Protein AF-A0AAP8LAH5-F1 (afdb_monomer_lite)

Organism: Escherichia coli (NCBI:txid562)

Foldseek 3Di:
DAAPQLVVLLVLLLVQCVVPHDPVLNVLLSVLQVVLRVQCVVVVDNHPVSDDLVSQCVVQDDPNHGPDAPVSLVSPVVSLVSCVVPDVCVRVNVSHDDGDHDDDPDDDQDPVSLVVVLVQLPDPPDPDDPVRSVVSVVD

Secondary structure (DSSP, 8-state):
---HHHHHHHHHHHHHHTTTS-HHHHHHHHHHHHHHHHHHHHTT--SSTT--HHHHHHHHEETTEE-S-HHHHHHHHHHHHTTTTTS-HHHHHHT-----------PPPPHHHHHHHHHHHH-TT----HHHHHHHH--

Structure (mmCIF, N/CA/C/O backbone):
data_AF-A0AAP8LAH5-F1
#
_entry.id   AF-A0AAP8LAH5-F1
#
loop_
_atom_site.group_PDB
_atom_site.id
_atom_site.type_symbol
_atom_site.label_atom_id
_atom_site.label_alt_id
_atom_site.label_comp_id
_atom_site.label_asym_id
_atom_site.label_entity_id
_atom_site.label_seq_id
_atom_site.pdbx_PDB_ins_code
_atom_site.Cartn_x
_atom_site.Cartn_y
_atom_site.Cartn_z
_atom_site.occupancy
_atom_site.B_iso_or_equiv
_atom_site.auth_seq_id
_atom_site.auth_comp_id
_atom_site.auth_asym_id
_atom_site.auth_atom_id
_atom_site.pdbx_PDB_model_num
ATOM 1 N N . MET A 1 1 ? -0.433 16.164 5.112 1.00 86.00 1 MET A N 1
ATOM 2 C CA . MET A 1 1 ? 0.370 15.512 6.169 1.00 86.00 1 MET A CA 1
ATOM 3 C C . MET A 1 1 ? -0.497 14.455 6.832 1.00 86.00 1 MET A C 1
ATOM 5 O O . MET A 1 1 ? -1.698 14.698 6.937 1.00 86.00 1 MET A O 1
ATOM 9 N N . LEU A 1 2 ? 0.062 13.301 7.213 1.00 95.50 2 LEU A N 1
ATOM 10 C CA . LEU A 1 2 ? -0.711 12.301 7.950 1.00 95.50 2 LEU A CA 1
ATOM 11 C C . LEU A 1 2 ? -0.983 12.776 9.382 1.00 95.50 2 LEU A C 1
ATOM 13 O O . LEU A 1 2 ? -0.180 13.514 9.955 1.00 95.50 2 LEU A O 1
ATOM 17 N N . ASN A 1 3 ? -2.113 12.364 9.951 1.00 96.50 3 ASN A N 1
ATOM 18 C CA . ASN A 1 3 ? -2.383 12.544 11.372 1.00 96.50 3 ASN A CA 1
ATOM 19 C C . ASN A 1 3 ? -1.444 11.638 12.210 1.00 96.50 3 ASN A C 1
ATOM 21 O O . ASN A 1 3 ? -0.873 10.680 11.675 1.00 96.50 3 ASN A O 1
ATOM 25 N N . PRO A 1 4 ? -1.283 11.897 13.520 1.00 96.94 4 PRO A N 1
ATOM 26 C CA . PRO A 1 4 ? -0.366 11.124 14.361 1.00 96.94 4 PRO A CA 1
ATOM 27 C C . PRO A 1 4 ? -0.673 9.619 14.430 1.00 96.94 4 PRO A C 1
ATOM 29 O O . PRO A 1 4 ? 0.251 8.808 14.484 1.00 96.94 4 PRO A O 1
ATOM 32 N N . SER A 1 5 ? -1.953 9.236 14.395 1.00 95.12 5 SER A N 1
ATOM 33 C CA . SER A 1 5 ? -2.382 7.832 14.441 1.00 95.12 5 SER A CA 1
ATOM 34 C C . SER A 1 5 ? -1.904 7.068 13.204 1.00 95.12 5 SER A C 1
ATOM 36 O O . SER A 1 5 ? -1.232 6.041 13.306 1.00 95.12 5 SER A O 1
ATOM 38 N N . PHE A 1 6 ? -2.143 7.622 12.017 1.00 96.81 6 PHE A N 1
ATOM 39 C CA . PHE A 1 6 ? -1.683 7.051 10.756 1.00 96.81 6 PHE A CA 1
ATOM 40 C C . PHE A 1 6 ? -0.172 7.140 10.580 1.00 96.81 6 PHE A C 1
ATOM 42 O O . PHE A 1 6 ? 0.425 6.215 10.036 1.00 96.81 6 PHE A O 1
ATOM 49 N N . GLN A 1 7 ? 0.476 8.186 11.089 1.00 97.31 7 GLN A N 1
ATOM 50 C CA . GLN A 1 7 ? 1.934 8.258 11.081 1.00 97.31 7 GLN A CA 1
ATOM 51 C C . GLN A 1 7 ? 2.551 7.099 11.881 1.00 97.31 7 GLN A C 1
ATOM 53 O O . GLN A 1 7 ? 3.439 6.411 11.378 1.00 97.31 7 GLN A O 1
ATOM 58 N N . LYS A 1 8 ? 2.004 6.802 13.069 1.00 96.38 8 LYS A N 1
ATOM 59 C CA . LYS A 1 8 ? 2.429 5.663 13.895 1.00 96.38 8 LYS A CA 1
ATOM 60 C C . LYS A 1 8 ? 2.284 4.329 13.156 1.00 96.38 8 LYS A C 1
ATOM 62 O O . LYS A 1 8 ? 3.177 3.490 13.235 1.00 96.38 8 LYS A O 1
ATOM 67 N N . VAL A 1 9 ? 1.197 4.150 12.403 1.00 96.12 9 VAL A N 1
ATOM 68 C CA . VAL A 1 9 ? 0.977 2.963 11.559 1.00 96.12 9 VAL A CA 1
ATOM 69 C C . VAL A 1 9 ? 2.103 2.786 10.532 1.00 96.12 9 VAL A C 1
ATOM 71 O O . VAL A 1 9 ? 2.654 1.690 10.403 1.00 96.12 9 VAL A O 1
ATOM 74 N N . ILE A 1 10 ? 2.492 3.861 9.838 1.00 97.62 10 ILE A N 1
ATOM 75 C CA . ILE A 1 10 ? 3.587 3.831 8.856 1.00 97.62 10 ILE A CA 1
ATOM 76 C C . ILE A 1 10 ? 4.921 3.471 9.511 1.00 97.62 10 ILE A C 1
ATOM 78 O O . ILE A 1 10 ? 5.685 2.676 8.958 1.00 97.62 10 ILE A O 1
ATOM 82 N N . ASP A 1 11 ? 5.205 4.045 10.676 1.00 97.56 11 ASP A N 1
ATOM 83 C CA . ASP A 1 11 ? 6.476 3.838 11.365 1.00 97.56 11 ASP A CA 1
ATOM 84 C C . ASP A 1 11 ? 6.611 2.399 11.887 1.00 97.56 11 ASP A C 1
ATOM 86 O O . ASP A 1 11 ? 7.667 1.781 11.721 1.00 97.56 11 ASP A O 1
ATOM 90 N N . ILE A 1 12 ? 5.528 1.819 12.424 1.00 96.75 12 ILE A N 1
ATOM 91 C CA . ILE A 1 12 ? 5.483 0.404 12.828 1.00 96.75 12 ILE A CA 1
ATOM 92 C C . ILE A 1 12 ? 5.725 -0.503 11.621 1.00 96.75 12 ILE A C 1
ATOM 94 O O . ILE A 1 12 ? 6.591 -1.380 11.678 1.00 96.75 12 ILE A O 1
ATOM 98 N N . TYR A 1 13 ? 4.997 -0.275 10.523 1.00 97.31 13 TYR A N 1
ATOM 99 C CA . TYR A 1 13 ? 5.153 -1.062 9.302 1.00 97.31 13 TYR A CA 1
ATOM 100 C C . TYR A 1 13 ? 6.602 -1.020 8.792 1.00 97.31 13 TYR A C 1
ATOM 102 O O . TYR A 1 13 ? 7.203 -2.067 8.554 1.00 97.31 13 TYR A O 1
ATOM 110 N N . ARG A 1 14 ? 7.197 0.176 8.669 1.00 97.69 14 ARG A N 1
ATOM 111 C CA . ARG A 1 14 ? 8.580 0.340 8.190 1.00 97.69 14 ARG A CA 1
ATOM 112 C C . ARG A 1 14 ? 9.585 -0.401 9.062 1.00 97.69 14 ARG A C 1
ATOM 114 O O . ARG A 1 14 ? 10.502 -1.010 8.517 1.00 97.69 14 ARG A O 1
ATOM 121 N N . LYS A 1 15 ? 9.419 -0.340 10.388 1.00 97.12 15 LYS A N 1
ATOM 122 C CA . LYS A 1 15 ? 10.300 -1.025 11.337 1.00 97.12 15 LYS A CA 1
ATOM 123 C C . LYS A 1 15 ? 10.249 -2.540 11.139 1.00 97.12 15 LYS A C 1
ATOM 125 O O . LYS A 1 15 ? 11.298 -3.147 10.976 1.00 97.12 15 LYS A O 1
ATOM 130 N N . ARG A 1 16 ? 9.047 -3.120 11.094 1.00 96.50 16 ARG A N 1
ATOM 131 C CA . ARG A 1 16 ? 8.855 -4.571 10.928 1.00 96.50 16 ARG A CA 1
ATOM 132 C C . ARG A 1 16 ? 9.320 -5.057 9.565 1.00 96.50 16 ARG A C 1
ATOM 134 O O . ARG A 1 16 ? 10.104 -5.987 9.471 1.00 96.50 16 ARG A O 1
ATOM 141 N N . ALA A 1 17 ? 8.909 -4.376 8.499 1.00 97.06 17 ALA A N 1
ATOM 142 C CA . ALA A 1 17 ? 9.261 -4.764 7.139 1.00 97.06 17 ALA A CA 1
ATOM 143 C C . ALA A 1 17 ? 10.772 -4.703 6.862 1.00 97.06 17 ALA A C 1
ATOM 145 O O . ALA A 1 17 ? 11.252 -5.405 5.974 1.00 97.06 17 ALA A O 1
ATOM 146 N N . ALA A 1 18 ? 11.533 -3.882 7.594 1.00 97.12 18 ALA A N 1
ATOM 147 C CA . ALA A 1 18 ? 12.987 -3.811 7.462 1.00 97.12 18 ALA A CA 1
ATOM 148 C C . ALA A 1 18 ? 13.708 -5.104 7.882 1.00 97.12 18 ALA A C 1
ATOM 150 O O . ALA A 1 18 ? 14.847 -5.304 7.465 1.00 97.12 18 ALA A O 1
ATOM 151 N N . GLU A 1 19 ? 13.058 -5.973 8.660 1.00 96.19 19 GLU A N 1
ATOM 152 C CA . GLU A 1 19 ? 13.631 -7.240 9.127 1.00 96.19 19 GLU A CA 1
ATOM 153 C C . GLU A 1 19 ? 13.694 -8.293 8.006 1.00 96.19 19 GLU A C 1
ATOM 155 O O . GLU A 1 19 ? 14.603 -9.120 7.988 1.00 96.19 19 GLU A O 1
ATOM 160 N N . HIS A 1 20 ? 12.772 -8.242 7.033 1.00 96.12 20 HIS A N 1
ATOM 161 C CA . HIS A 1 20 ? 12.607 -9.303 6.027 1.00 96.12 20 HIS A CA 1
ATOM 162 C C . HIS A 1 20 ? 12.363 -8.837 4.585 1.00 96.12 20 HIS A C 1
ATOM 164 O O . HIS A 1 20 ? 12.447 -9.655 3.666 1.00 96.12 20 HIS A O 1
ATOM 170 N N . LYS A 1 21 ? 12.066 -7.555 4.325 1.00 97.25 21 LYS A N 1
ATOM 171 C CA . LYS A 1 21 ? 11.767 -7.048 2.970 1.00 97.25 21 LYS A CA 1
ATOM 172 C C . LYS A 1 21 ? 12.912 -6.227 2.374 1.00 97.25 21 LYS A C 1
ATOM 174 O O . LYS A 1 21 ? 13.663 -5.525 3.046 1.00 97.25 21 LYS A O 1
ATOM 179 N N . LYS A 1 22 ? 13.009 -6.245 1.038 1.00 97.56 22 LYS A N 1
ATOM 180 C CA . LYS A 1 22 ? 13.940 -5.384 0.288 1.00 97.56 22 LYS A CA 1
ATOM 181 C C . LYS A 1 22 ? 13.550 -3.911 0.439 1.00 97.56 22 LYS A C 1
ATOM 183 O O . LYS A 1 22 ? 12.371 -3.567 0.378 1.00 97.56 22 LYS A O 1
ATOM 188 N N . LYS A 1 23 ? 14.546 -3.018 0.496 1.00 97.50 23 LYS A N 1
ATOM 189 C CA . LYS A 1 23 ? 14.339 -1.556 0.595 1.00 97.50 23 LYS A CA 1
ATOM 190 C C . LYS A 1 23 ? 13.398 -0.998 -0.483 1.00 97.50 23 LYS A C 1
ATOM 192 O O . LYS A 1 23 ? 12.576 -0.134 -0.191 1.00 97.50 23 LYS A O 1
ATOM 197 N N . SER A 1 24 ? 13.492 -1.496 -1.719 1.00 96.94 24 SER A N 1
ATOM 198 C CA . SER A 1 24 ? 12.606 -1.092 -2.820 1.00 96.94 24 SER A CA 1
ATOM 199 C C . SER A 1 24 ? 11.146 -1.476 -2.565 1.00 96.94 24 SER A C 1
ATOM 201 O O . SER A 1 24 ? 10.261 -0.645 -2.759 1.00 96.94 24 SER A O 1
ATOM 203 N N . THR A 1 25 ? 10.896 -2.690 -2.070 1.00 97.25 25 THR A N 1
ATOM 204 C CA . THR A 1 25 ? 9.562 -3.158 -1.670 1.00 97.25 25 THR A CA 1
ATOM 205 C C . THR A 1 25 ? 9.001 -2.303 -0.543 1.00 97.25 25 THR A C 1
ATOM 207 O O . THR A 1 25 ? 7.893 -1.787 -0.670 1.00 97.25 25 THR A O 1
ATOM 210 N N . ILE A 1 26 ? 9.798 -2.055 0.504 1.00 98.06 26 ILE A N 1
ATOM 211 C CA . ILE A 1 26 ? 9.394 -1.211 1.638 1.00 98.06 26 ILE A CA 1
ATOM 212 C C . ILE A 1 26 ? 8.977 0.175 1.150 1.00 98.06 26 ILE A C 1
ATOM 214 O O . ILE A 1 26 ? 7.934 0.676 1.565 1.00 98.06 26 ILE A O 1
ATOM 218 N N . LYS A 1 27 ? 9.752 0.781 0.241 1.00 97.94 27 LYS A N 1
ATOM 219 C CA . LYS A 1 27 ? 9.452 2.094 -0.346 1.00 97.94 27 LYS A CA 1
ATOM 220 C C . LYS A 1 27 ? 8.130 2.092 -1.119 1.00 97.94 27 LYS A C 1
ATOM 222 O O . LYS A 1 27 ? 7.317 2.990 -0.914 1.00 97.94 27 LYS A O 1
ATOM 227 N N . MET A 1 28 ? 7.908 1.105 -1.990 1.00 97.69 28 MET A N 1
ATOM 228 C CA . MET A 1 28 ? 6.673 1.010 -2.782 1.00 97.69 28 MET A CA 1
ATOM 229 C C . MET A 1 28 ? 5.442 0.827 -1.891 1.00 97.69 28 MET A C 1
ATOM 231 O O . MET A 1 28 ? 4.473 1.572 -2.026 1.00 97.69 28 MET A O 1
ATOM 235 N N . GLU A 1 29 ? 5.509 -0.106 -0.944 1.00 98.25 29 GLU A N 1
ATOM 236 C CA . GLU A 1 29 ? 4.431 -0.374 0.007 1.00 98.25 29 GLU A CA 1
ATOM 237 C C . GLU A 1 29 ? 4.163 0.834 0.908 1.00 98.25 29 GLU A C 1
ATOM 239 O O . GLU A 1 29 ? 3.022 1.272 0.994 1.00 98.25 29 GLU A O 1
ATOM 244 N N . THR A 1 30 ? 5.208 1.455 1.471 1.00 98.06 30 THR A N 1
ATOM 245 C CA . THR A 1 30 ? 5.112 2.690 2.273 1.00 98.06 30 THR A CA 1
ATOM 246 C C . THR A 1 30 ? 4.382 3.795 1.519 1.00 98.06 30 THR A C 1
ATOM 248 O O . THR A 1 30 ? 3.501 4.443 2.082 1.00 98.06 30 THR A O 1
ATOM 251 N N . ASN A 1 31 ? 4.746 4.031 0.256 1.00 97.75 31 ASN A N 1
ATOM 252 C CA . ASN A 1 31 ? 4.114 5.063 -0.561 1.00 97.75 31 ASN A CA 1
ATOM 253 C C . ASN A 1 31 ? 2.639 4.734 -0.812 1.00 97.75 31 ASN A C 1
ATOM 255 O O . ASN A 1 31 ? 1.792 5.625 -0.756 1.00 97.75 31 ASN A O 1
ATOM 259 N N . ALA A 1 32 ? 2.327 3.460 -1.067 1.00 97.94 32 ALA A N 1
ATOM 260 C CA . ALA A 1 32 ? 0.963 3.008 -1.296 1.00 97.94 32 ALA A CA 1
ATOM 261 C C . ALA A 1 32 ? 0.089 3.163 -0.042 1.00 97.94 32 ALA A C 1
ATOM 263 O O . ALA A 1 32 ? -0.972 3.783 -0.118 1.00 97.94 32 ALA A O 1
ATOM 264 N N . VAL A 1 33 ? 0.548 2.677 1.117 1.00 97.62 33 VAL A N 1
ATOM 265 C CA . VAL A 1 33 ? -0.219 2.768 2.367 1.00 97.62 33 VAL A CA 1
ATOM 266 C C . VAL A 1 33 ? -0.307 4.210 2.882 1.00 97.62 33 VAL A C 1
ATOM 268 O O . VAL A 1 33 ? -1.371 4.625 3.321 1.00 97.62 33 VAL A O 1
ATOM 271 N N . THR A 1 34 ? 0.743 5.026 2.733 1.00 98.00 34 THR A N 1
ATOM 272 C CA . THR A 1 34 ? 0.693 6.464 3.069 1.00 98.00 34 THR A CA 1
ATOM 273 C C . THR A 1 34 ? -0.389 7.175 2.262 1.00 98.00 34 THR A C 1
ATOM 275 O O . THR A 1 34 ? -1.170 7.939 2.821 1.00 98.00 34 THR A O 1
ATOM 278 N N . MET A 1 35 ? -0.461 6.914 0.953 1.00 97.81 35 MET A N 1
ATOM 279 C CA . MET A 1 35 ? -1.486 7.504 0.092 1.00 97.81 35 MET A CA 1
ATOM 280 C C . MET A 1 35 ? -2.888 7.018 0.472 1.00 97.81 35 MET A C 1
ATOM 282 O O . MET A 1 35 ? -3.812 7.821 0.524 1.00 97.81 35 MET A O 1
ATOM 286 N N . PHE A 1 36 ? -3.044 5.726 0.767 1.00 97.94 36 PHE A N 1
ATOM 287 C CA . PHE A 1 36 ? -4.308 5.167 1.244 1.00 97.94 36 PHE A CA 1
ATOM 288 C C . PHE A 1 36 ? -4.794 5.870 2.518 1.00 97.94 36 PHE A C 1
ATOM 290 O O . PHE A 1 36 ? -5.894 6.414 2.530 1.00 97.94 36 PHE A O 1
ATOM 297 N N . LEU A 1 37 ? -3.950 5.952 3.550 1.00 97.62 37 LEU A N 1
ATOM 298 C CA . LEU A 1 37 ? -4.287 6.607 4.819 1.00 97.62 37 LEU A CA 1
ATOM 299 C C . LEU A 1 37 ? -4.538 8.112 4.654 1.00 97.62 37 LEU A C 1
ATOM 301 O O . LEU A 1 37 ? -5.418 8.674 5.303 1.00 97.62 37 LEU A O 1
ATOM 305 N N . PHE A 1 38 ? -3.809 8.768 3.750 1.00 97.81 38 PHE A N 1
ATOM 306 C CA . PHE A 1 38 ? -4.041 10.174 3.438 1.00 97.81 38 PHE A CA 1
ATOM 307 C C . PHE A 1 38 ? -5.420 10.408 2.809 1.00 97.81 38 PHE A C 1
ATOM 309 O O . PHE A 1 38 ? -6.089 11.375 3.164 1.00 97.81 38 PHE A O 1
ATOM 316 N N . GLU A 1 39 ? -5.875 9.528 1.914 1.00 96.94 39 GLU A N 1
ATOM 317 C CA . GLU A 1 39 ? -7.238 9.608 1.377 1.00 96.94 39 GLU A CA 1
ATOM 318 C C . GLU A 1 39 ? -8.289 9.295 2.452 1.00 96.94 39 GLU A C 1
ATOM 320 O O . GLU A 1 39 ? -9.297 9.992 2.507 1.00 96.94 39 GLU A O 1
ATOM 325 N N . MET A 1 40 ? -8.039 8.348 3.370 1.00 97.19 40 MET A N 1
ATOM 326 C CA . MET A 1 40 ? -8.943 8.101 4.509 1.00 97.19 40 MET A CA 1
ATOM 327 C C . MET A 1 40 ? -9.168 9.375 5.340 1.00 97.19 40 MET A C 1
ATOM 329 O O . MET A 1 40 ? -10.299 9.689 5.705 1.00 97.19 40 MET A O 1
ATOM 333 N N . GLN A 1 41 ? -8.122 10.177 5.565 1.00 96.81 41 GLN A N 1
ATOM 334 C CA . GLN A 1 41 ? -8.262 11.454 6.277 1.00 96.81 41 GLN A CA 1
ATOM 335 C C . GLN A 1 41 ? -9.162 12.466 5.570 1.00 96.81 41 GLN A C 1
ATOM 337 O O . GLN A 1 41 ? -9.767 13.301 6.241 1.00 96.81 41 GLN A O 1
ATOM 342 N N . LYS A 1 42 ? -9.266 12.419 4.238 1.00 95.88 42 LYS A N 1
ATOM 343 C CA . LYS A 1 42 ? -10.194 13.288 3.502 1.00 95.88 42 LYS A CA 1
ATOM 344 C C . LYS A 1 42 ? -11.653 12.909 3.745 1.00 95.88 42 LYS A C 1
ATOM 346 O O . LYS A 1 42 ? -12.516 13.764 3.611 1.00 95.88 42 LYS A O 1
ATOM 351 N N . PHE A 1 43 ? -11.908 11.669 4.160 1.00 95.31 43 PHE A N 1
ATOM 352 C CA . PHE A 1 43 ? -13.205 11.202 4.652 1.00 95.31 43 PHE A CA 1
ATOM 353 C C . PHE A 1 43 ? -13.383 11.428 6.162 1.00 95.31 43 PHE A C 1
ATOM 355 O O . PHE A 1 43 ? -14.235 10.804 6.782 1.00 95.31 43 PHE A O 1
ATOM 362 N N . HIS A 1 44 ? -12.566 12.295 6.772 1.00 95.44 44 HIS A N 1
ATOM 363 C CA . HIS A 1 44 ? -12.566 12.572 8.212 1.00 95.44 44 HIS A CA 1
ATOM 364 C C . HIS A 1 44 ? -12.280 11.350 9.100 1.00 95.44 44 HIS A C 1
ATOM 366 O O . HIS A 1 44 ? -12.563 11.373 10.294 1.00 95.44 44 HIS A O 1
ATOM 372 N N . VAL A 1 45 ? -11.658 10.308 8.542 1.00 96.44 45 VAL A N 1
ATOM 373 C CA . VAL A 1 45 ? -11.197 9.139 9.295 1.00 96.44 45 VAL A CA 1
ATOM 374 C C . VAL A 1 45 ? -9.874 9.470 9.979 1.00 96.44 45 VAL A C 1
ATOM 376 O O . VAL A 1 45 ? -8.914 9.912 9.338 1.00 96.44 45 VAL A O 1
ATOM 379 N N . SER A 1 46 ? -9.805 9.225 11.284 1.00 93.94 46 SER A N 1
ATOM 380 C CA . SER A 1 46 ? -8.633 9.524 12.107 1.00 93.94 46 SER A CA 1
ATOM 381 C C . SER A 1 46 ? -7.871 8.283 12.587 1.00 93.94 46 SER A C 1
ATOM 383 O O . SER A 1 46 ? -6.703 8.396 12.966 1.00 93.94 46 SER A O 1
ATOM 385 N N . SER A 1 47 ? -8.485 7.100 12.514 1.00 93.81 47 SER A N 1
ATOM 386 C CA . SER A 1 47 ? -7.921 5.821 12.965 1.00 93.81 47 SER A CA 1
ATOM 387 C C . SER A 1 47 ? -8.255 4.663 12.011 1.00 93.81 47 SER A C 1
ATOM 389 O O . SER A 1 47 ? -9.102 4.793 11.130 1.00 93.81 47 SER A O 1
ATOM 391 N N . LEU A 1 48 ? -7.560 3.524 12.140 1.00 93.25 48 LEU A N 1
ATOM 392 C CA . LEU A 1 48 ? -7.820 2.349 11.290 1.00 93.25 48 LEU A CA 1
ATOM 393 C C . LEU A 1 48 ? -9.209 1.740 11.554 1.00 93.25 48 LEU A C 1
ATOM 395 O O . LEU A 1 48 ? -9.838 1.246 10.621 1.00 93.25 48 LEU A O 1
ATOM 399 N N . ASP A 1 49 ? -9.707 1.823 12.789 1.00 92.00 49 ASP A N 1
ATOM 400 C CA . ASP A 1 49 ? -10.988 1.235 13.205 1.00 92.00 49 ASP A 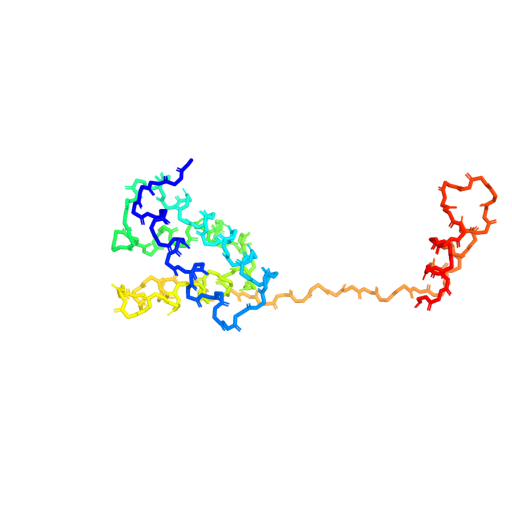CA 1
ATOM 401 C C . ASP A 1 49 ? -12.206 1.971 12.623 1.00 92.00 49 ASP A C 1
ATOM 403 O O . ASP A 1 49 ? -13.249 1.361 12.352 1.00 92.00 49 ASP A O 1
ATOM 407 N N . GLU A 1 50 ? -12.049 3.274 12.375 1.00 94.88 50 GLU A N 1
ATOM 408 C CA . GLU A 1 50 ? -13.039 4.156 11.745 1.00 94.88 50 GLU A CA 1
ATOM 409 C C . GLU A 1 50 ? -13.171 3.939 10.229 1.00 94.88 50 GLU A C 1
ATOM 411 O O . GLU A 1 50 ? -14.099 4.463 9.606 1.00 94.88 50 GLU A O 1
ATOM 416 N N . ILE A 1 51 ? -12.265 3.175 9.607 1.00 95.88 51 ILE A N 1
ATOM 417 C CA . ILE A 1 51 ? -12.357 2.864 8.181 1.00 95.88 51 ILE A CA 1
ATOM 418 C C . ILE A 1 51 ? -13.595 1.992 7.932 1.00 95.88 51 ILE A C 1
ATOM 420 O O . ILE A 1 51 ? -13.793 0.942 8.550 1.00 95.88 51 ILE A O 1
ATOM 424 N N . LYS A 1 52 ? -14.418 2.438 6.982 1.00 96.06 52 LYS A N 1
ATOM 425 C CA . LYS A 1 52 ? -15.613 1.758 6.489 1.00 96.06 52 LYS A CA 1
ATOM 426 C C . LYS A 1 52 ? -15.400 1.304 5.052 1.00 96.06 52 LYS A C 1
ATOM 428 O O . LYS A 1 52 ? -14.526 1.815 4.350 1.00 96.06 52 LYS A O 1
ATOM 433 N N . GLU A 1 53 ? -16.248 0.384 4.615 1.00 96.19 53 GLU A N 1
ATOM 434 C CA . GLU A 1 53 ? -16.218 -0.173 3.265 1.00 96.19 53 GLU A CA 1
ATOM 435 C C . GLU A 1 53 ? -16.294 0.908 2.179 1.00 96.19 53 GLU A C 1
ATOM 437 O O . GLU A 1 53 ? -15.457 0.940 1.281 1.00 96.19 53 GLU A O 1
ATOM 442 N N . GLU A 1 54 ? -17.207 1.870 2.317 1.00 95.81 54 GLU A N 1
ATOM 443 C CA . GLU A 1 54 ? -17.387 2.987 1.377 1.00 95.81 54 GLU A CA 1
ATOM 444 C C . GLU A 1 54 ? -16.109 3.826 1.160 1.00 95.81 54 GLU A C 1
ATOM 446 O O . GLU A 1 54 ? -15.797 4.233 0.034 1.00 95.81 54 GLU A O 1
ATOM 451 N N . HIS A 1 55 ? -15.306 4.026 2.211 1.00 96.69 55 HIS A N 1
ATOM 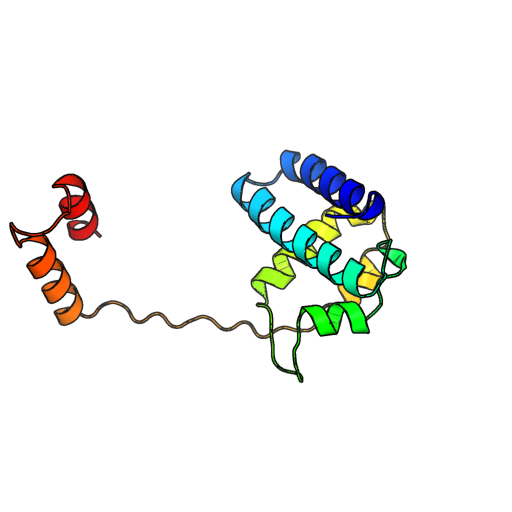452 C CA . HIS A 1 55 ? -14.025 4.729 2.112 1.00 96.69 55 HIS A CA 1
ATOM 453 C C . HIS A 1 55 ? -13.018 3.918 1.287 1.00 96.69 55 HIS A C 1
ATOM 455 O O . HIS A 1 55 ? -12.320 4.458 0.428 1.00 96.69 55 HIS A O 1
ATOM 461 N N . VAL A 1 56 ? -12.954 2.605 1.518 1.00 96.50 56 VAL A N 1
ATOM 462 C CA . VAL A 1 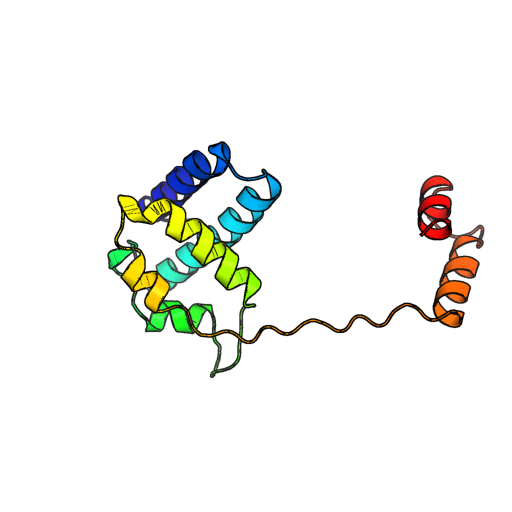56 ? -12.046 1.705 0.798 1.00 96.50 56 VAL A CA 1
ATOM 463 C C . VAL A 1 56 ? -12.453 1.587 -0.671 1.00 96.50 56 VAL A C 1
ATOM 465 O O . VAL A 1 56 ? -11.607 1.731 -1.556 1.00 96.50 56 VAL A O 1
ATOM 468 N N . LEU A 1 57 ? -13.742 1.399 -0.954 1.00 95.62 57 LEU A N 1
ATOM 469 C CA . LEU A 1 57 ? -14.247 1.282 -2.321 1.00 95.62 57 LEU A CA 1
ATOM 470 C C . LEU A 1 57 ? -14.007 2.564 -3.126 1.00 95.62 57 LEU A C 1
ATOM 472 O O . LEU A 1 57 ? -13.475 2.486 -4.231 1.00 95.62 57 LEU A O 1
ATOM 476 N N . SER A 1 58 ? -14.285 3.745 -2.565 1.00 95.06 58 SER A N 1
ATOM 477 C CA . SER A 1 58 ? -14.026 5.034 -3.239 1.00 95.06 58 SER A CA 1
ATOM 478 C C . SER A 1 58 ? -12.535 5.309 -3.510 1.00 95.06 58 SER A C 1
ATOM 480 O O . SER A 1 58 ? -12.174 6.076 -4.413 1.00 95.06 58 SER A O 1
ATOM 482 N N . PHE A 1 59 ? -11.635 4.666 -2.761 1.00 96.31 59 PHE A N 1
ATOM 483 C CA . PHE A 1 59 ? -10.201 4.735 -3.025 1.00 96.31 59 PHE A CA 1
ATOM 484 C C . PHE A 1 59 ? -9.800 3.923 -4.265 1.00 96.31 59 PHE A C 1
ATOM 486 O O . PHE A 1 59 ? -8.994 4.391 -5.082 1.00 96.31 59 PHE A O 1
ATOM 493 N N . PHE A 1 60 ? -10.352 2.715 -4.408 1.00 95.94 60 PHE A N 1
ATOM 494 C CA . PHE A 1 60 ? -9.992 1.765 -5.464 1.00 95.94 60 PHE A CA 1
ATOM 495 C C . PHE A 1 60 ? -10.827 1.897 -6.740 1.00 95.94 60 PHE A C 1
ATOM 497 O O . PHE A 1 60 ? -10.330 1.542 -7.813 1.00 95.94 60 PHE A O 1
ATOM 504 N N . LEU A 1 61 ? -12.044 2.427 -6.643 1.00 94.62 61 LEU A N 1
ATOM 505 C CA . LEU A 1 61 ? -13.025 2.502 -7.721 1.00 94.62 61 LEU A CA 1
ATOM 506 C C . LEU A 1 61 ? -13.448 3.954 -7.990 1.00 94.62 61 LEU A C 1
ATOM 508 O O . LEU A 1 61 ? -13.407 4.813 -7.110 1.00 94.62 61 LEU A O 1
ATOM 512 N N . LYS A 1 62 ? -13.858 4.232 -9.227 1.00 92.31 62 LYS A N 1
ATOM 513 C CA . LYS A 1 62 ? -14.550 5.459 -9.631 1.00 92.31 62 LYS A CA 1
ATOM 514 C C . LYS A 1 62 ? -15.691 5.054 -10.554 1.00 92.31 62 LYS A C 1
ATOM 516 O O . LYS A 1 62 ? -15.404 4.477 -11.593 1.00 92.31 62 LYS A O 1
ATOM 521 N N . GLU A 1 63 ? -16.939 5.357 -10.186 1.00 87.12 63 GLU A N 1
ATOM 522 C CA . GLU A 1 63 ? -18.118 5.014 -11.010 1.00 87.12 63 GLU A CA 1
ATOM 523 C C . GLU A 1 63 ? -18.092 3.528 -11.432 1.00 87.12 63 GLU A C 1
ATOM 525 O O . GLU A 1 63 ? -18.219 3.196 -12.603 1.00 87.12 63 GLU A O 1
ATOM 530 N N . GLU A 1 64 ? -17.802 2.640 -10.470 1.00 79.44 64 GLU A N 1
ATOM 531 C CA . GLU A 1 64 ? -17.634 1.183 -10.658 1.00 79.44 64 GLU A CA 1
ATOM 532 C C . GLU A 1 64 ? -16.450 0.742 -11.543 1.00 79.44 64 GLU A C 1
ATOM 534 O O . GLU A 1 64 ? -16.155 -0.448 -11.651 1.00 79.44 64 GLU A O 1
ATOM 539 N N . GLN A 1 65 ? -15.689 1.679 -12.110 1.00 87.75 65 GLN A N 1
ATOM 540 C CA . GLN A 1 65 ? -14.465 1.386 -12.847 1.00 87.75 65 GLN A CA 1
ATOM 541 C C . GLN A 1 65 ? -13.244 1.340 -11.926 1.00 87.75 65 GLN A C 1
ATOM 543 O O . GLN A 1 65 ? -13.102 2.113 -10.975 1.00 87.75 65 GLN A O 1
ATOM 548 N N . GLN A 1 66 ? -12.309 0.445 -12.243 1.00 91.44 66 GLN A N 1
ATOM 549 C CA . GLN A 1 66 ? -11.062 0.286 -11.504 1.00 91.44 66 GLN A CA 1
ATOM 550 C C . GLN A 1 66 ? -10.175 1.536 -11.637 1.00 91.44 66 GLN A C 1
ATOM 552 O O . GLN A 1 66 ? -9.578 1.790 -12.680 1.00 91.44 66 GLN A O 1
ATOM 557 N N . LYS A 1 67 ? -10.025 2.291 -10.545 1.00 93.62 67 LYS A N 1
ATOM 558 C CA . LYS A 1 67 ? -9.160 3.482 -10.462 1.00 93.62 67 LYS A CA 1
ATOM 559 C C . LYS A 1 67 ? -7.712 3.127 -10.119 1.00 93.62 67 LYS A C 1
ATOM 561 O O . LYS A 1 67 ? -6.789 3.862 -10.468 1.00 93.62 67 LYS A O 1
ATOM 566 N N . ARG A 1 68 ? -7.488 2.026 -9.396 1.00 93.12 68 ARG A N 1
ATOM 567 C CA . ARG A 1 68 ? -6.162 1.577 -8.933 1.00 93.12 68 ARG A CA 1
ATOM 568 C C . ARG A 1 68 ? -5.952 0.105 -9.269 1.00 93.12 68 ARG A C 1
ATOM 570 O O . ARG A 1 68 ? -6.893 -0.671 -9.256 1.00 93.12 68 ARG A O 1
ATOM 577 N N . SER A 1 69 ? -4.717 -0.290 -9.570 1.00 92.19 69 SER A N 1
ATOM 578 C CA . SER A 1 69 ? -4.423 -1.657 -10.012 1.00 92.19 69 SER A CA 1
ATOM 579 C C . SER A 1 69 ? -4.472 -2.684 -8.877 1.00 92.19 69 SER A C 1
ATOM 581 O O . SER A 1 69 ? -4.207 -2.366 -7.714 1.00 92.19 69 SER A O 1
ATOM 583 N N . ARG A 1 70 ? -4.691 -3.956 -9.238 1.00 92.88 70 ARG A N 1
ATOM 584 C CA . ARG A 1 70 ? -4.577 -5.097 -8.315 1.00 92.88 70 ARG A CA 1
ATOM 585 C C . ARG A 1 70 ? -3.221 -5.152 -7.602 1.00 92.88 70 ARG A C 1
ATOM 587 O O . ARG A 1 70 ? -3.173 -5.412 -6.406 1.00 92.88 70 A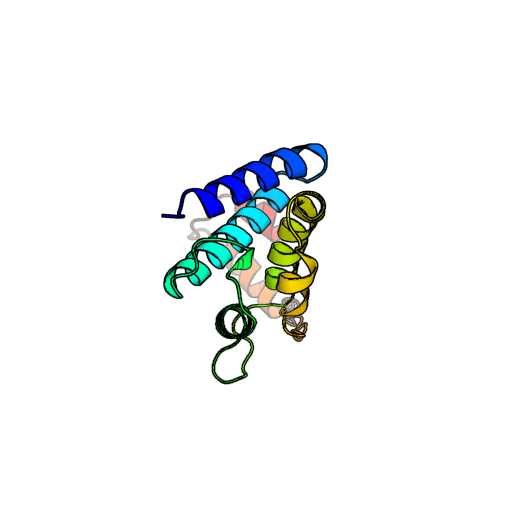RG A O 1
ATOM 594 N N . THR A 1 71 ? -2.120 -4.861 -8.300 1.00 92.75 71 THR A N 1
ATOM 595 C CA . THR A 1 71 ? -0.777 -4.814 -7.690 1.00 92.75 71 THR A CA 1
ATOM 596 C C . THR A 1 71 ? -0.684 -3.728 -6.618 1.00 92.75 71 THR A C 1
ATOM 598 O O . THR A 1 71 ? -0.147 -3.967 -5.541 1.00 92.75 71 THR A O 1
ATOM 601 N N . TYR A 1 72 ? -1.251 -2.549 -6.884 1.00 94.69 72 TYR A N 1
ATOM 602 C CA . TYR A 1 72 ? -1.264 -1.444 -5.928 1.00 94.69 72 TYR A CA 1
ATOM 603 C C . TYR A 1 72 ? -2.092 -1.778 -4.678 1.00 94.69 72 TYR A C 1
ATOM 605 O O . TYR A 1 72 ? -1.650 -1.531 -3.559 1.00 94.69 72 TYR A O 1
ATOM 613 N N . CYS A 1 73 ? -3.247 -2.420 -4.867 1.00 96.06 73 CYS A N 1
ATOM 614 C CA . CYS A 1 73 ? -4.046 -3.004 -3.789 1.00 96.06 73 CYS A CA 1
ATOM 615 C C . CYS A 1 73 ? -3.242 -4.034 -2.974 1.00 96.06 73 CYS A C 1
ATOM 617 O O . CYS A 1 73 ? -3.201 -3.962 -1.747 1.00 96.06 73 CYS A O 1
ATOM 619 N N . GLY A 1 74 ? -2.498 -4.914 -3.652 1.00 96.19 74 GLY A N 1
ATOM 620 C CA . GLY A 1 74 ? -1.611 -5.893 -3.023 1.00 96.19 74 GLY A CA 1
ATOM 621 C C . GLY A 1 74 ? -0.515 -5.272 -2.153 1.00 96.19 74 GLY A C 1
ATOM 622 O O . GLY A 1 74 ? -0.234 -5.791 -1.075 1.00 96.19 74 GLY A O 1
ATOM 623 N N . HIS A 1 75 ? 0.065 -4.140 -2.563 1.00 97.50 75 HIS A N 1
ATOM 624 C CA . HIS A 1 75 ? 1.041 -3.413 -1.744 1.00 97.50 75 HIS A CA 1
ATOM 625 C C . HIS A 1 75 ? 0.437 -2.900 -0.436 1.00 97.50 75 HIS A C 1
ATOM 627 O O . HIS A 1 75 ? 1.039 -3.063 0.624 1.00 97.50 75 HIS A O 1
ATOM 633 N N . ILE A 1 76 ? -0.765 -2.323 -0.498 1.00 97.69 76 ILE A N 1
ATOM 634 C CA . ILE A 1 76 ? -1.464 -1.843 0.699 1.00 97.69 76 ILE A CA 1
ATOM 635 C C . ILE A 1 76 ? -1.814 -3.037 1.593 1.00 97.69 76 ILE A C 1
ATOM 637 O O . ILE A 1 76 ? -1.496 -3.027 2.777 1.00 97.69 76 ILE A O 1
ATOM 641 N N . ALA A 1 77 ? -2.386 -4.101 1.024 1.00 97.12 77 ALA A N 1
ATOM 642 C CA . ALA A 1 77 ? -2.755 -5.296 1.775 1.00 97.12 77 ALA A CA 1
ATOM 643 C C . ALA A 1 77 ? -1.545 -5.952 2.457 1.00 97.12 77 ALA A C 1
ATOM 645 O O . ALA A 1 77 ? -1.647 -6.383 3.602 1.00 97.12 77 ALA A O 1
ATOM 646 N N . SER A 1 78 ? -0.397 -6.025 1.773 1.00 97.19 78 SER A N 1
ATOM 647 C CA . SER A 1 78 ? 0.830 -6.571 2.356 1.00 97.19 78 SER A CA 1
ATOM 648 C C . SER A 1 78 ? 1.315 -5.729 3.532 1.00 97.19 78 SER A C 1
ATOM 650 O O . SER A 1 78 ? 1.637 -6.302 4.566 1.00 97.19 78 SER A O 1
ATOM 652 N N . ALA A 1 79 ? 1.301 -4.398 3.414 1.00 97.12 79 ALA A N 1
ATOM 653 C CA . ALA A 1 79 ? 1.697 -3.512 4.505 1.00 97.12 79 ALA A CA 1
ATOM 654 C C . ALA A 1 79 ? 0.753 -3.616 5.713 1.00 97.12 79 ALA A C 1
ATOM 656 O O . ALA A 1 79 ? 1.209 -3.696 6.848 1.00 97.12 79 ALA A O 1
ATOM 657 N N . LEU A 1 80 ? -0.561 -3.666 5.471 1.00 95.75 80 LEU A N 1
ATOM 658 C CA . LEU A 1 80 ? -1.566 -3.791 6.527 1.00 95.75 80 LEU A CA 1
ATOM 659 C C . LEU A 1 80 ? -1.492 -5.145 7.250 1.00 95.75 80 LEU A C 1
ATOM 661 O O . LEU A 1 80 ? -1.679 -5.202 8.459 1.00 95.75 80 LEU A O 1
ATOM 665 N N . LYS A 1 81 ? -1.167 -6.238 6.550 1.00 95.50 81 LYS A N 1
ATOM 666 C CA . LYS A 1 81 ? -1.001 -7.565 7.174 1.00 95.50 81 LYS A CA 1
ATOM 667 C C . LYS A 1 81 ? 0.131 -7.617 8.203 1.00 95.50 81 LYS A C 1
ATOM 669 O O . LYS A 1 81 ? -0.001 -8.338 9.186 1.00 95.50 81 LYS A O 1
ATOM 674 N N . GLU A 1 82 ? 1.188 -6.824 8.027 1.00 94.88 82 GLU A N 1
ATOM 675 C CA . GLU A 1 82 ? 2.293 -6.703 8.998 1.00 94.88 82 GLU A CA 1
ATOM 676 C C . GLU A 1 82 ? 1.855 -6.079 10.335 1.00 94.88 82 GLU A C 1
ATOM 678 O O . GLU A 1 82 ? 2.644 -6.019 11.274 1.00 94.88 82 GLU A O 1
ATOM 683 N N . LEU A 1 83 ? 0.620 -5.576 10.421 1.00 92.75 83 LEU A N 1
ATOM 684 C CA . LEU A 1 83 ? 0.042 -4.925 11.597 1.00 92.75 83 LEU A CA 1
ATOM 685 C C . LEU A 1 83 ? -1.015 -5.791 12.303 1.00 92.75 83 LEU A C 1
ATOM 687 O O . LEU A 1 83 ? -1.628 -5.329 13.264 1.00 92.75 83 LEU A O 1
ATOM 691 N N . GLY A 1 84 ? -1.276 -7.009 11.810 1.00 86.81 84 GLY A N 1
ATOM 692 C CA . GLY A 1 84 ? -2.437 -7.823 12.198 1.00 86.81 84 GLY A CA 1
ATOM 693 C C . GLY A 1 84 ? -2.455 -8.344 13.642 1.00 86.81 84 GLY A C 1
ATOM 694 O O . GLY A 1 84 ? -3.483 -8.829 14.096 1.00 86.81 84 GLY A O 1
ATOM 695 N N . ASP A 1 85 ? -1.340 -8.257 14.361 1.00 87.69 85 ASP A N 1
ATOM 696 C CA . ASP A 1 85 ? -1.214 -8.530 15.801 1.00 87.69 85 ASP A CA 1
ATOM 697 C C . ASP A 1 85 ? -1.548 -7.310 16.678 1.00 87.69 85 ASP A C 1
ATOM 699 O O . ASP A 1 85 ? -1.826 -7.466 17.863 1.00 87.6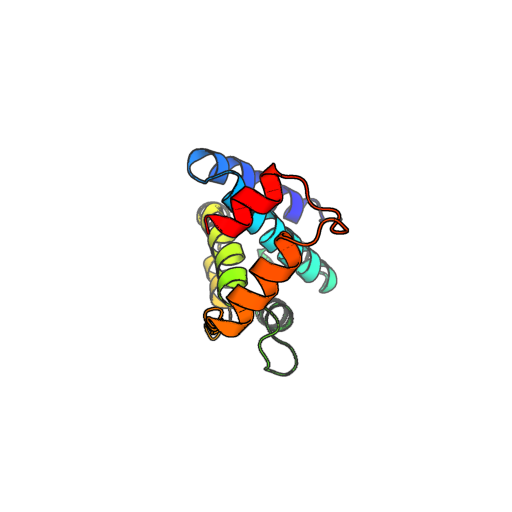9 85 ASP A O 1
ATOM 703 N N . LEU A 1 86 ? -1.515 -6.101 16.110 1.00 89.44 86 LEU A N 1
ATOM 704 C CA . LEU A 1 86 ? -1.791 -4.845 16.816 1.00 89.44 86 LEU A CA 1
ATOM 705 C C . LEU A 1 86 ? -3.180 -4.281 16.509 1.00 89.44 86 LEU A C 1
ATOM 707 O O . LEU A 1 86 ? -3.746 -3.568 17.333 1.00 89.44 86 LEU A O 1
ATOM 711 N N . TYR A 1 87 ? -3.701 -4.571 15.320 1.00 88.69 87 TYR A N 1
ATOM 712 C CA . TYR A 1 87 ? -4.966 -4.045 14.819 1.00 88.69 87 TYR A CA 1
ATOM 713 C C . TYR A 1 87 ? -5.773 -5.167 14.173 1.00 88.69 87 TYR A C 1
ATOM 715 O O . TYR A 1 87 ? -5.203 -6.041 13.512 1.00 88.69 87 TYR A O 1
ATOM 723 N N . ASP A 1 88 ? -7.104 -5.113 14.284 1.00 87.81 88 ASP A N 1
ATOM 724 C CA . ASP A 1 88 ? -7.972 -6.031 13.545 1.00 87.81 88 ASP A CA 1
ATOM 725 C C . ASP A 1 88 ? -8.056 -5.630 12.068 1.00 87.81 88 ASP A C 1
ATOM 727 O O . ASP A 1 88 ? -9.014 -5.033 11.570 1.00 87.81 88 ASP A O 1
ATOM 731 N N . MET A 1 89 ? -7.006 -5.990 11.336 1.00 91.94 89 MET A N 1
ATOM 732 C CA . MET A 1 89 ? -6.915 -5.697 9.915 1.00 91.94 89 MET A CA 1
ATOM 733 C C . MET A 1 89 ? -7.826 -6.580 9.067 1.00 91.94 89 MET A C 1
ATOM 735 O O . MET A 1 89 ? -7.979 -6.295 7.880 1.00 91.94 89 MET A O 1
ATOM 739 N N . LYS A 1 90 ? -8.470 -7.616 9.631 1.00 90.19 90 LYS A N 1
ATOM 740 C CA . LYS A 1 90 ? -9.383 -8.482 8.868 1.00 90.19 90 LYS A CA 1
ATOM 741 C C . LYS A 1 90 ? -10.570 -7.689 8.339 1.00 90.19 90 LYS A C 1
ATOM 743 O O . LYS A 1 90 ? -10.937 -7.874 7.183 1.00 90.19 90 LYS A O 1
ATOM 748 N N . LYS A 1 91 ? -11.102 -6.765 9.147 1.00 91.69 91 LYS A N 1
ATOM 749 C CA . LYS A 1 91 ? -12.191 -5.861 8.759 1.00 91.69 91 LYS A CA 1
ATOM 750 C C . LYS A 1 91 ? -11.812 -5.026 7.532 1.00 91.69 91 LYS A C 1
ATOM 752 O O . LYS A 1 91 ? -12.464 -5.117 6.500 1.00 91.69 91 LYS A O 1
ATOM 757 N N . VAL A 1 92 ? -10.721 -4.262 7.620 1.00 94.31 92 VAL A N 1
ATOM 758 C CA . VAL A 1 92 ? -10.289 -3.352 6.542 1.00 94.31 92 VAL A CA 1
ATOM 759 C C . VAL A 1 92 ? -9.876 -4.118 5.285 1.00 94.31 92 VAL A C 1
ATOM 761 O O . VAL A 1 92 ? -10.223 -3.710 4.181 1.00 94.31 92 VAL A O 1
ATOM 764 N N . LEU A 1 93 ? -9.161 -5.238 5.436 1.00 95.38 93 LEU A N 1
ATOM 765 C CA . LEU A 1 93 ? -8.775 -6.093 4.311 1.00 95.38 93 LEU A CA 1
ATOM 766 C C . LEU A 1 93 ? -9.989 -6.747 3.639 1.00 95.38 93 LEU A C 1
ATOM 768 O O . LEU A 1 93 ? -9.954 -6.966 2.433 1.00 95.38 93 LEU A O 1
ATOM 772 N N . GLY A 1 94 ? -11.054 -7.032 4.394 1.00 95.31 94 GLY A N 1
ATOM 773 C CA . GLY A 1 94 ? -12.313 -7.559 3.868 1.00 95.31 94 GLY A CA 1
ATOM 774 C C . GLY A 1 94 ? -13.060 -6.581 2.958 1.00 95.31 94 GLY A C 1
ATOM 775 O O . GLY A 1 94 ? -13.836 -7.019 2.120 1.00 95.31 94 GLY A O 1
ATOM 776 N N . TYR A 1 95 ? -12.786 -5.278 3.066 1.00 96.06 95 TYR A N 1
ATOM 777 C CA . TYR A 1 95 ? -13.371 -4.247 2.201 1.00 96.06 95 TYR A CA 1
ATOM 778 C C . TYR A 1 95 ? -12.641 -4.071 0.866 1.00 96.06 95 TYR A C 1
ATOM 780 O O . TYR A 1 95 ? -13.041 -3.246 0.043 1.00 96.06 95 TYR A O 1
ATOM 788 N N . PHE A 1 96 ? -11.519 -4.765 0.654 1.00 95.50 96 PHE A N 1
ATOM 789 C CA . PHE A 1 96 ? -10.737 -4.590 -0.564 1.00 95.50 96 PHE A CA 1
ATOM 790 C C . PHE A 1 96 ? -11.502 -5.215 -1.737 1.00 95.50 96 PHE A C 1
ATOM 792 O O . PHE A 1 96 ? -11.840 -6.397 -1.672 1.00 95.50 96 PHE A O 1
ATOM 799 N N . PRO A 1 97 ? -11.760 -4.458 -2.818 1.00 93.38 97 PRO A N 1
ATOM 800 C CA . PRO A 1 97 ? -12.512 -4.986 -3.945 1.00 93.38 97 PRO A CA 1
ATOM 801 C C . PRO A 1 97 ? -11.711 -6.062 -4.680 1.00 93.38 97 PRO A C 1
ATOM 803 O O . PRO A 1 97 ? -10.474 -6.032 -4.708 1.00 93.38 97 PRO A O 1
ATOM 806 N N . ASP A 1 98 ? -12.420 -6.974 -5.343 1.00 90.12 98 ASP A N 1
ATOM 807 C CA . ASP A 1 98 ? -11.791 -7.886 -6.291 1.00 90.12 98 ASP A CA 1
ATOM 808 C C . ASP A 1 98 ? -11.431 -7.124 -7.574 1.00 90.12 98 ASP A C 1
ATOM 810 O O . ASP A 1 98 ? -12.286 -6.723 -8.365 1.00 90.12 98 ASP A O 1
ATOM 814 N N . LEU A 1 99 ? -10.137 -6.854 -7.738 1.00 90.06 99 LEU A N 1
ATOM 815 C CA . LEU A 1 99 ? -9.608 -6.054 -8.836 1.00 90.06 99 LEU A CA 1
ATOM 816 C C . LEU A 1 99 ? -9.104 -6.952 -9.959 1.00 90.06 99 LEU A C 1
ATOM 818 O O . LEU A 1 99 ? -8.273 -7.844 -9.745 1.00 90.06 99 LEU A O 1
ATOM 822 N N . LYS A 1 100 ? -9.522 -6.649 -11.189 1.00 85.94 100 LYS A N 1
ATOM 823 C CA . LYS A 1 100 ? -9.059 -7.369 -12.374 1.00 85.94 100 LYS A CA 1
ATOM 824 C C . LYS A 1 100 ? -7.557 -7.163 -12.552 1.00 85.94 100 LYS A C 1
ATOM 826 O O . LYS A 1 100 ? -7.018 -6.055 -12.451 1.00 85.94 100 LYS A O 1
ATOM 831 N N . TYR A 1 101 ? -6.865 -8.265 -12.824 1.00 81.38 101 TYR A N 1
ATOM 832 C CA . TYR A 1 101 ? -5.461 -8.234 -13.202 1.00 81.38 101 TYR A CA 1
ATOM 833 C C . TYR A 1 101 ? -5.350 -8.132 -14.720 1.00 81.38 101 TYR A C 1
ATOM 835 O O . TYR A 1 101 ? -5.518 -9.122 -15.425 1.00 81.38 101 TYR A O 1
ATOM 843 N N . GLU A 1 102 ? -5.046 -6.939 -15.215 1.00 73.25 102 GLU A N 1
ATOM 844 C CA . GLU A 1 102 ? -4.753 -6.722 -16.628 1.00 73.25 102 GLU A CA 1
ATOM 845 C C . GLU A 1 102 ? -3.238 -6.673 -16.827 1.00 73.25 102 GLU A C 1
ATOM 847 O O . GLU A 1 102 ? -2.554 -5.761 -16.348 1.00 73.25 102 GLU A O 1
ATOM 852 N N . ARG A 1 103 ? -2.689 -7.664 -17.538 1.00 69.44 103 ARG A N 1
ATOM 853 C CA . ARG A 1 103 ? -1.341 -7.527 -18.092 1.00 69.44 103 ARG A CA 1
ATOM 854 C C . ARG A 1 103 ? -1.422 -6.594 -19.283 1.00 69.44 103 ARG A C 1
ATOM 856 O O . ARG A 1 103 ? -2.122 -6.880 -20.249 1.00 69.44 103 ARG A O 1
ATOM 863 N N . LYS A 1 104 ? -0.649 -5.513 -19.232 1.00 69.62 104 LYS A N 1
ATOM 864 C CA . LYS A 1 104 ? -0.348 -4.749 -20.437 1.00 69.62 104 LYS A CA 1
ATOM 865 C C . LYS A 1 104 ? 0.402 -5.677 -21.387 1.00 69.62 104 LYS A C 1
ATOM 867 O O . LYS A 1 104 ? 1.475 -6.168 -21.038 1.00 69.62 104 LYS A O 1
ATOM 872 N N . ASN A 1 105 ? -0.190 -5.945 -22.545 1.00 74.19 105 ASN A N 1
ATOM 873 C CA . ASN A 1 105 ? 0.503 -6.635 -23.617 1.00 74.19 105 ASN A CA 1
ATOM 874 C C . ASN A 1 105 ? 1.438 -5.618 -24.274 1.00 74.19 105 ASN A C 1
ATOM 876 O O . ASN A 1 105 ? 1.001 -4.781 -25.061 1.00 74.19 105 ASN A O 1
ATOM 880 N N . PHE A 1 106 ? 2.700 -5.613 -23.854 1.00 71.94 106 PHE A N 1
ATOM 881 C CA . PHE A 1 106 ? 3.726 -4.869 -24.566 1.00 71.94 106 PHE A CA 1
ATOM 882 C C . PHE A 1 106 ? 4.164 -5.743 -25.732 1.00 71.94 106 PHE A C 1
ATOM 884 O O . PHE A 1 106 ? 4.718 -6.820 -25.516 1.00 71.94 106 PHE A O 1
ATOM 891 N N . ASN A 1 107 ? 3.879 -5.298 -26.954 1.00 80.50 107 ASN A N 1
ATOM 892 C CA . ASN A 1 107 ? 4.417 -5.959 -28.132 1.00 80.50 107 ASN A CA 1
ATOM 893 C C . ASN A 1 107 ? 5.944 -5.886 -28.071 1.00 80.50 107 ASN A C 1
ATOM 895 O O . ASN A 1 107 ? 6.506 -4.854 -27.694 1.00 80.50 107 ASN A O 1
ATOM 899 N N . TYR A 1 108 ? 6.602 -6.982 -28.435 1.00 82.50 108 TYR A N 1
ATOM 900 C CA . TYR A 1 108 ? 8.030 -6.936 -28.709 1.00 82.50 108 TYR A CA 1
ATOM 901 C C . TYR A 1 108 ? 8.282 -5.947 -29.846 1.00 82.50 108 TYR A C 1
ATOM 903 O O . TYR A 1 108 ? 7.464 -5.849 -30.766 1.00 82.50 108 TYR A O 1
ATOM 911 N N . LEU A 1 109 ? 9.402 -5.228 -29.762 1.00 85.25 109 LEU A N 1
ATOM 912 C CA . LEU A 1 109 ? 9.865 -4.410 -30.875 1.00 85.25 109 LEU A CA 1
ATOM 913 C C . LEU A 1 109 ? 10.061 -5.318 -32.087 1.00 85.25 109 LEU A C 1
ATOM 915 O O . LEU A 1 109 ? 10.686 -6.376 -31.980 1.00 85.25 109 LEU A O 1
ATOM 919 N N . LYS A 1 110 ? 9.509 -4.910 -33.222 1.00 88.75 110 LYS A N 1
ATOM 920 C CA . LYS A 1 110 ? 9.716 -5.587 -34.499 1.00 88.75 110 LYS A CA 1
ATOM 921 C C . LYS A 1 110 ? 11.087 -5.238 -35.073 1.00 88.75 110 LYS A C 1
ATOM 923 O O . LYS A 1 110 ? 11.687 -4.228 -34.705 1.00 88.75 110 LYS A O 1
ATOM 928 N N . ASP A 1 111 ? 11.566 -6.040 -36.018 1.00 87.06 111 ASP A N 1
ATOM 929 C CA . ASP A 1 111 ? 12.878 -5.833 -36.642 1.00 87.06 111 ASP A CA 1
ATOM 930 C C . ASP A 1 111 ? 13.006 -4.459 -37.320 1.00 87.06 111 ASP A C 1
ATOM 932 O O . ASP A 1 111 ? 14.066 -3.838 -37.267 1.00 87.06 111 ASP A O 1
ATOM 936 N N . ASP A 1 112 ? 11.931 -3.944 -37.921 1.00 90.50 112 ASP A N 1
ATOM 937 C CA . ASP A 1 112 ? 11.896 -2.602 -38.507 1.00 90.50 112 ASP A CA 1
ATOM 938 C C . ASP A 1 112 ? 12.020 -1.508 -37.438 1.00 90.50 112 ASP A C 1
ATOM 940 O O . ASP A 1 112 ? 12.820 -0.585 -37.598 1.00 90.50 112 ASP A O 1
ATOM 944 N N . GLU A 1 113 ? 11.319 -1.647 -36.312 1.00 88.44 113 GLU A N 1
ATOM 945 C CA . GLU A 1 113 ? 11.413 -0.724 -35.174 1.00 88.44 113 GLU A CA 1
ATOM 946 C C . GLU A 1 113 ? 12.820 -0.749 -34.550 1.00 88.44 113 GLU A C 1
ATOM 948 O O . GLU A 1 113 ? 13.398 0.302 -34.262 1.00 88.44 113 GLU A O 1
ATOM 953 N N . ILE A 1 114 ? 13.417 -1.938 -34.413 1.00 88.00 114 ILE A N 1
ATOM 954 C CA . ILE A 1 114 ? 14.798 -2.114 -33.942 1.00 88.00 114 ILE A CA 1
ATOM 955 C C . ILE A 1 114 ? 15.786 -1.448 -34.905 1.00 88.00 114 ILE A C 1
ATOM 957 O O . ILE A 1 114 ? 16.720 -0.777 -34.463 1.00 88.00 114 ILE A O 1
ATOM 961 N N . ASN A 1 115 ? 15.593 -1.596 -36.217 1.00 86.81 115 ASN A N 1
ATOM 962 C CA . ASN A 1 115 ? 16.463 -0.983 -37.220 1.00 86.81 115 ASN A CA 1
ATOM 963 C C . ASN A 1 115 ? 16.381 0.547 -37.198 1.00 86.81 115 ASN A C 1
ATOM 965 O O . ASN A 1 115 ? 17.412 1.211 -37.301 1.00 86.81 115 ASN A O 1
ATOM 969 N N . VAL A 1 116 ? 15.190 1.117 -36.992 1.00 89.12 116 VAL A N 1
ATOM 970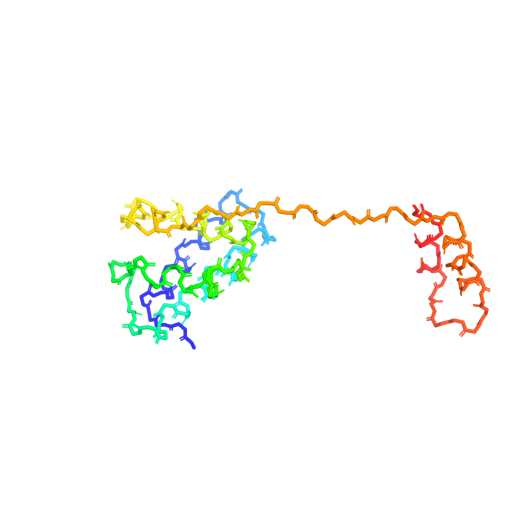 C CA . VAL A 1 116 ? 15.025 2.567 -36.795 1.00 89.12 116 VAL A CA 1
ATOM 971 C C . VAL A 1 116 ? 15.799 3.037 -35.561 1.00 89.12 116 VAL A C 1
ATOM 973 O O . VAL A 1 116 ? 16.530 4.025 -35.642 1.00 89.12 116 VAL A O 1
ATOM 976 N N . ILE A 1 117 ? 15.710 2.306 -34.443 1.00 87.31 117 ILE A N 1
ATOM 977 C CA . ILE A 1 117 ? 16.464 2.622 -33.221 1.00 87.31 117 ILE A CA 1
ATOM 978 C C . ILE A 1 117 ? 17.973 2.547 -33.487 1.00 87.31 117 ILE A C 1
ATOM 980 O O . ILE A 1 117 ? 18.694 3.487 -33.162 1.00 87.31 117 ILE A O 1
ATOM 984 N N . LYS A 1 118 ? 18.466 1.479 -34.128 1.00 84.88 118 LYS A N 1
ATOM 985 C CA . LYS A 1 118 ? 19.895 1.316 -34.452 1.00 84.88 118 LYS A CA 1
ATOM 986 C C . LYS A 1 118 ? 20.422 2.439 -35.344 1.00 84.88 118 LYS A C 1
ATOM 988 O O . LYS A 1 118 ? 21.466 3.009 -35.040 1.00 84.88 118 LYS A O 1
ATOM 993 N N . ASN A 1 119 ? 19.677 2.813 -36.383 1.00 85.00 119 ASN A N 1
ATOM 994 C CA . ASN A 1 119 ? 20.054 3.919 -37.263 1.00 85.00 119 ASN A CA 1
ATOM 995 C C . ASN A 1 119 ? 20.129 5.249 -36.498 1.00 85.00 119 ASN A C 1
ATOM 997 O O . ASN A 1 119 ? 21.086 6.003 -36.672 1.00 85.00 119 ASN A O 1
ATOM 1001 N N . ALA A 1 120 ? 19.180 5.506 -35.592 1.00 84.75 120 ALA A N 1
ATOM 1002 C CA . ALA A 1 120 ? 19.206 6.689 -34.734 1.00 84.75 120 ALA A CA 1
ATOM 1003 C C . ALA A 1 120 ? 20.400 6.692 -33.757 1.00 84.75 120 ALA A C 1
ATOM 1005 O O . ALA A 1 120 ? 20.939 7.754 -33.445 1.00 84.75 120 ALA A O 1
ATOM 1006 N N . LEU A 1 121 ? 20.861 5.523 -33.293 1.00 84.06 121 LEU A N 1
ATOM 1007 C CA . LEU A 1 121 ? 22.054 5.400 -32.442 1.00 84.06 121 LEU A CA 1
ATOM 1008 C C . LEU A 1 121 ? 23.358 5.673 -33.206 1.00 84.06 121 LEU A C 1
ATOM 1010 O O . LEU A 1 121 ? 24.299 6.237 -32.632 1.00 84.06 121 LEU A O 1
ATOM 1014 N N . SER A 1 122 ? 23.413 5.288 -34.482 1.00 80.56 122 SER A N 1
ATOM 1015 C CA . SER A 1 122 ? 24.561 5.506 -35.368 1.00 80.56 122 SER A CA 1
ATOM 1016 C C . SER A 1 122 ? 24.688 6.946 -35.868 1.00 80.56 122 SER A C 1
ATOM 1018 O O . SER A 1 122 ? 25.772 7.321 -36.310 1.00 80.56 122 SER A O 1
ATOM 1020 N N . ASP A 1 123 ? 23.636 7.761 -35.758 1.00 81.81 123 ASP A N 1
ATOM 1021 C CA . ASP A 1 123 ? 23.698 9.186 -36.082 1.00 81.81 123 ASP A CA 1
ATOM 1022 C C . ASP A 1 123 ? 24.730 9.908 -35.191 1.00 81.81 123 ASP A C 1
ATOM 1024 O O . ASP A 1 123 ? 24.698 9.848 -33.954 1.00 81.81 123 ASP A O 1
ATOM 1028 N N . SER A 1 124 ? 25.680 10.587 -35.834 1.00 72.00 124 SER A N 1
ATOM 1029 C CA . SER A 1 124 ? 26.719 11.386 -35.183 1.00 72.00 124 SER A CA 1
ATOM 1030 C C . SER A 1 124 ? 26.172 12.637 -34.495 1.00 72.00 124 SER A C 1
ATOM 1032 O O . SER A 1 124 ? 26.849 13.180 -33.628 1.00 72.00 124 SER A O 1
ATOM 1034 N N . ASN A 1 125 ? 24.957 13.072 -34.845 1.00 78.12 125 ASN A N 1
ATOM 1035 C CA . ASN A 1 125 ? 24.290 14.224 -34.238 1.00 78.12 125 ASN A CA 1
ATOM 1036 C C . ASN A 1 125 ? 23.448 13.873 -33.004 1.00 78.12 125 ASN A C 1
ATOM 1038 O O . ASN A 1 125 ? 22.815 14.760 -32.428 1.00 78.12 125 ASN A O 1
ATOM 1042 N N . ASN A 1 126 ? 23.402 12.605 -32.578 1.00 78.50 126 ASN A N 1
ATOM 1043 C CA . ASN A 1 126 ? 22.641 12.255 -31.382 1.00 78.50 126 ASN A CA 1
ATOM 1044 C C . ASN A 1 126 ? 23.380 12.645 -30.087 1.00 78.50 126 ASN A C 1
ATOM 1046 O O . ASN A 1 126 ? 24.607 12.678 -30.016 1.00 78.50 126 ASN A O 1
ATOM 1050 N N . ILE A 1 127 ? 22.602 12.927 -29.042 1.00 84.75 127 ILE A N 1
ATOM 1051 C CA . ILE A 1 127 ? 23.097 13.395 -27.737 1.00 84.75 127 ILE A CA 1
ATOM 1052 C C . ILE A 1 127 ? 23.621 12.268 -26.830 1.00 84.75 127 ILE A C 1
ATOM 1054 O O . ILE A 1 127 ? 23.981 12.524 -25.683 1.00 84.75 127 ILE A O 1
ATOM 1058 N N . LEU A 1 128 ? 23.607 11.017 -27.304 1.00 85.06 128 LEU A N 1
ATOM 1059 C CA . LEU A 1 128 ? 23.912 9.845 -26.488 1.00 85.06 128 LEU A CA 1
ATOM 1060 C C . LEU A 1 128 ? 25.415 9.583 -26.450 1.00 85.06 128 LEU A C 1
ATOM 1062 O O . LEU A 1 128 ? 26.114 9.606 -27.464 1.00 85.06 128 LEU A O 1
ATOM 1066 N N . THR A 1 129 ? 25.910 9.242 -25.268 1.00 85.12 129 THR A N 1
ATOM 1067 C CA . THR A 1 129 ? 27.298 8.824 -25.078 1.00 85.12 129 THR A CA 1
ATOM 1068 C C . THR A 1 129 ? 27.556 7.462 -25.726 1.00 85.12 129 THR A C 1
ATOM 1070 O O . THR A 1 129 ? 26.657 6.630 -25.864 1.00 85.12 129 THR A O 1
ATOM 1073 N N . PHE A 1 130 ? 28.817 7.164 -26.060 1.00 82.75 130 PHE A N 1
ATOM 1074 C CA . PHE A 1 130 ? 29.200 5.844 -26.585 1.00 82.75 130 PHE A CA 1
ATOM 1075 C C . PHE A 1 130 ? 28.787 4.684 -25.666 1.00 82.75 130 PHE A C 1
ATOM 1077 O O . PHE A 1 130 ? 28.435 3.609 -26.149 1.00 82.75 130 PHE A O 1
ATOM 1084 N N . ARG A 1 131 ? 28.770 4.906 -24.344 1.00 83.50 131 ARG A N 1
ATOM 1085 C CA . ARG A 1 131 ? 28.309 3.915 -23.365 1.00 83.50 131 ARG A CA 1
ATOM 1086 C C . ARG A 1 131 ? 26.813 3.640 -23.501 1.00 83.50 131 ARG A C 1
ATOM 1088 O O . ARG A 1 131 ? 26.414 2.482 -23.497 1.00 83.50 131 ARG A O 1
ATOM 1095 N N . GLU A 1 132 ? 25.994 4.679 -23.623 1.00 84.69 132 GLU A N 1
ATOM 1096 C CA . GLU A 1 132 ? 24.544 4.536 -23.803 1.00 84.69 132 GLU A CA 1
ATOM 1097 C C . GLU A 1 132 ? 24.220 3.865 -25.139 1.00 84.69 132 GLU A C 1
ATOM 1099 O O . GLU A 1 132 ? 23.413 2.939 -25.172 1.00 84.69 132 GLU A O 1
ATOM 1104 N N . LYS A 1 133 ? 24.930 4.235 -26.215 1.00 83.00 133 LYS A N 1
ATOM 1105 C CA . LYS A 1 133 ? 24.814 3.571 -27.524 1.00 83.00 133 LYS A CA 1
ATOM 1106 C C . LYS A 1 133 ? 25.131 2.076 -27.440 1.00 83.00 133 LYS A C 1
ATOM 1108 O O . LYS A 1 133 ? 24.391 1.262 -27.992 1.00 83.00 133 LYS A O 1
ATOM 1113 N N . ALA A 1 134 ? 26.194 1.706 -26.724 1.00 82.31 134 ALA A N 1
ATOM 1114 C CA . ALA A 1 134 ? 26.563 0.308 -26.520 1.00 82.31 134 ALA A CA 1
ATOM 1115 C C . ALA A 1 134 ? 25.519 -0.460 -25.690 1.00 82.31 134 ALA A C 1
ATOM 1117 O O . ALA A 1 134 ? 25.184 -1.583 -26.046 1.00 82.31 134 ALA A O 1
ATOM 1118 N N . ILE A 1 135 ? 24.961 0.145 -24.631 1.00 81.75 135 ILE A N 1
ATOM 1119 C CA . ILE A 1 135 ? 23.910 -0.479 -23.804 1.00 81.75 135 ILE A CA 1
ATOM 1120 C C . ILE A 1 135 ? 22.672 -0.813 -24.643 1.00 81.75 135 ILE A C 1
ATOM 1122 O O . ILE A 1 135 ? 22.152 -1.917 -24.527 1.00 81.75 135 ILE A O 1
ATOM 1126 N N . VAL A 1 136 ? 22.218 0.110 -25.498 1.00 78.75 136 VAL A N 1
ATOM 1127 C CA . VAL A 1 136 ? 21.032 -0.123 -26.342 1.00 78.75 136 VAL A CA 1
ATOM 1128 C C . VAL A 1 136 ? 21.324 -1.123 -27.466 1.00 78.75 136 VAL A C 1
ATOM 1130 O O . VAL A 1 136 ? 20.439 -1.869 -27.856 1.00 78.75 136 VAL A O 1
ATOM 1133 N N . SER A 1 137 ? 22.561 -1.181 -27.965 1.00 75.31 137 SER A N 1
ATOM 1134 C CA . SER A 1 137 ? 22.940 -2.108 -29.044 1.00 75.31 137 SER A CA 1
ATOM 1135 C C . SER A 1 137 ? 23.138 -3.560 -28.584 1.00 75.31 137 SER A C 1
ATOM 1137 O O . SER A 1 137 ? 23.139 -4.458 -29.423 1.00 75.31 137 SER A O 1
ATOM 1139 N N . LEU A 1 138 ? 23.360 -3.784 -27.282 1.00 70.25 138 LEU A N 1
ATOM 1140 C CA . LEU A 1 138 ? 23.565 -5.104 -26.664 1.00 70.25 138 LEU A CA 1
ATOM 1141 C C . LEU A 1 138 ? 22.278 -5.727 -26.094 1.00 70.25 138 LEU A C 1
ATOM 1143 O O . LEU A 1 138 ? 22.315 -6.888 -25.681 1.00 70.25 138 LEU A O 1
ATOM 1147 N N . ALA A 1 139 ? 21.198 -4.947 -26.004 1.00 57.62 139 ALA A N 1
ATOM 1148 C CA . ALA A 1 139 ? 19.883 -5.376 -25.528 1.00 57.62 139 ALA A CA 1
ATOM 1149 C C . ALA A 1 139 ? 19.048 -5.972 -26.668 1.00 57.62 139 ALA A C 1
ATOM 1151 O O . ALA A 1 139 ? 18.276 -6.910 -26.369 1.00 57.62 139 ALA A O 1
#

Radius of gyration: 21.46 Å; chains: 1; bounding box: 47×25×55 Å

pLDDT: mean 90.96, std 7.77, range [57.62, 98.25]

Sequence (139 aa):
MLNPSFQKVIDIYRKRAAEHKKKSTIKMETNAVTMFLFEMQKFHVSSLDEIKEEHVLSFFLKEEQQKRSRTYCGHIASALKELGDLYDMKKVLGYFPDLKYERKNFNYLKDDEINVIKNALSDSNNILTFREKAIVSLA